Protein AF-A0A6P0STA9-F1 (afdb_monomer_lite)

Structure (mmCIF, N/CA/C/O backbone):
data_AF-A0A6P0STA9-F1
#
_entry.id   AF-A0A6P0STA9-F1
#
loop_
_atom_site.group_PDB
_atom_site.id
_atom_site.type_symbol
_atom_site.label_atom_id
_atom_site.label_alt_id
_atom_site.label_comp_id
_atom_site.label_asym_id
_atom_site.label_entity_id
_atom_site.label_seq_id
_atom_site.pdbx_PDB_ins_code
_atom_site.Cartn_x
_atom_site.Cartn_y
_atom_site.Cartn_z
_atom_site.occupancy
_atom_site.B_iso_or_equiv
_atom_site.auth_seq_id
_atom_site.auth_comp_id
_atom_site.auth_asym_id
_atom_site.auth_atom_id
_atom_site.pdbx_PDB_model_num
ATOM 1 N N . MET A 1 1 ? 28.178 -3.759 2.391 1.00 37.59 1 MET A N 1
ATOM 2 C CA . MET A 1 1 ? 27.113 -3.082 1.619 1.00 37.59 1 MET A CA 1
ATOM 3 C C . MET A 1 1 ? 26.680 -4.027 0.513 1.00 37.59 1 MET A C 1
ATOM 5 O O . MET A 1 1 ? 27.477 -4.267 -0.387 1.00 37.59 1 MET A O 1
ATOM 9 N N . ASN A 1 2 ? 25.482 -4.613 0.609 1.00 57.06 2 ASN A N 1
ATOM 10 C CA . ASN A 1 2 ? 24.930 -5.420 -0.482 1.00 57.06 2 ASN A CA 1
ATOM 11 C C . ASN A 1 2 ? 24.697 -4.492 -1.674 1.00 57.06 2 ASN A C 1
ATOM 13 O O . ASN A 1 2 ? 23.910 -3.551 -1.584 1.00 57.06 2 ASN A O 1
ATOM 17 N N . LYS A 1 3 ? 25.443 -4.704 -2.760 1.00 61.84 3 LYS A N 1
ATOM 18 C CA . LYS A 1 3 ? 25.205 -3.997 -4.016 1.00 61.84 3 LYS A CA 1
ATOM 19 C C . LYS A 1 3 ? 23.867 -4.493 -4.554 1.00 61.84 3 LYS A C 1
ATOM 21 O O . LYS A 1 3 ? 23.737 -5.678 -4.842 1.00 61.84 3 LYS A O 1
ATOM 26 N N . LEU A 1 4 ? 22.886 -3.598 -4.646 1.00 60.53 4 LEU A N 1
ATOM 27 C CA . LEU A 1 4 ? 21.634 -3.885 -5.337 1.00 60.53 4 LEU A CA 1
ATOM 28 C C . LEU A 1 4 ? 21.966 -4.212 -6.793 1.00 60.53 4 LEU A C 1
ATOM 30 O O . LEU A 1 4 ? 22.581 -3.405 -7.493 1.00 60.53 4 LEU A O 1
ATOM 34 N N . ASN A 1 5 ? 21.616 -5.421 -7.218 1.00 63.88 5 ASN A N 1
ATOM 35 C CA . ASN A 1 5 ? 21.799 -5.844 -8.592 1.00 63.88 5 ASN A CA 1
ATOM 36 C C . ASN A 1 5 ? 20.548 -5.463 -9.389 1.00 63.88 5 ASN A C 1
ATOM 38 O O . ASN A 1 5 ? 19.526 -6.137 -9.315 1.00 63.88 5 ASN A O 1
ATOM 42 N N . PHE A 1 6 ? 20.635 -4.376 -10.155 1.00 67.75 6 PHE A N 1
ATOM 43 C CA . PHE A 1 6 ? 19.518 -3.880 -10.964 1.00 67.75 6 PHE A CA 1
ATOM 44 C C . PHE A 1 6 ? 19.259 -4.696 -12.245 1.00 67.75 6 PHE A C 1
ATOM 46 O O . PHE A 1 6 ? 18.376 -4.346 -13.022 1.00 67.75 6 PHE A O 1
ATOM 53 N N . TYR A 1 7 ? 20.012 -5.776 -12.472 1.00 68.94 7 TYR A N 1
ATOM 54 C CA . TYR A 1 7 ? 19.783 -6.713 -13.575 1.00 68.94 7 TYR A CA 1
ATOM 55 C C . TYR A 1 7 ? 18.917 -7.912 -13.165 1.00 68.94 7 TYR A C 1
ATOM 57 O O . TYR A 1 7 ? 18.432 -8.637 -14.029 1.00 68.94 7 TYR A O 1
ATOM 65 N N . ASP A 1 8 ? 18.703 -8.119 -11.861 1.00 75.88 8 ASP A N 1
ATOM 66 C CA . ASP A 1 8 ? 17.820 -9.162 -11.344 1.00 75.88 8 ASP A CA 1
ATOM 67 C C . ASP A 1 8 ? 16.446 -8.563 -11.018 1.00 75.88 8 ASP A C 1
ATOM 69 O O . ASP A 1 8 ? 16.216 -7.989 -9.949 1.00 75.88 8 ASP A O 1
ATOM 73 N N . ILE A 1 9 ? 15.526 -8.693 -11.976 1.00 74.50 9 ILE A N 1
ATOM 74 C CA . ILE A 1 9 ? 14.148 -8.194 -11.879 1.00 74.50 9 ILE A CA 1
ATOM 75 C C . ILE A 1 9 ? 13.450 -8.726 -10.618 1.00 74.50 9 ILE A C 1
ATOM 77 O O . ILE A 1 9 ? 12.699 -7.982 -9.992 1.00 74.50 9 ILE A O 1
ATOM 81 N N . ASN A 1 10 ? 13.739 -9.957 -10.182 1.00 77.06 10 ASN A N 1
ATOM 82 C CA . ASN A 1 10 ? 13.099 -10.530 -8.997 1.00 77.06 10 ASN A CA 1
ATOM 83 C C . ASN A 1 10 ? 13.536 -9.816 -7.712 1.00 77.06 10 ASN A C 1
ATOM 85 O O . ASN A 1 10 ? 12.691 -9.480 -6.881 1.00 77.06 10 ASN A O 1
ATOM 89 N N . GLN A 1 11 ? 14.833 -9.521 -7.566 1.00 76.69 11 GLN A N 1
ATOM 90 C CA . GLN A 1 11 ? 15.350 -8.777 -6.408 1.00 76.69 11 GLN A CA 1
ATOM 91 C C . GLN A 1 11 ? 14.793 -7.352 -6.352 1.00 76.69 11 GLN A C 1
ATOM 93 O O . GLN A 1 11 ? 14.435 -6.854 -5.283 1.00 76.69 11 GLN A O 1
ATOM 98 N N . ILE A 1 12 ? 14.679 -6.698 -7.508 1.00 80.50 12 ILE A N 1
ATOM 99 C CA . ILE A 1 12 ? 14.134 -5.344 -7.608 1.00 80.50 12 ILE A CA 1
ATOM 100 C C . ILE A 1 12 ? 12.643 -5.330 -7.260 1.00 80.50 12 ILE A C 1
ATOM 102 O O . ILE A 1 12 ? 12.211 -4.520 -6.439 1.00 80.50 12 ILE A O 1
ATOM 106 N N . SER A 1 13 ? 11.854 -6.242 -7.832 1.00 82.44 13 SER A N 1
ATOM 107 C CA . SER A 1 13 ? 10.423 -6.354 -7.536 1.00 82.44 13 SER A CA 1
ATOM 108 C C . SER A 1 13 ? 10.166 -6.639 -6.058 1.00 82.44 13 SER A C 1
ATOM 110 O O . SER A 1 13 ? 9.261 -6.042 -5.475 1.00 82.44 13 SER A O 1
ATOM 112 N N . GLN A 1 14 ? 10.983 -7.484 -5.421 1.00 84.31 14 GLN A N 1
ATOM 113 C CA . GLN A 1 14 ? 10.895 -7.733 -3.981 1.00 84.31 14 GLN A CA 1
ATOM 114 C C . GLN A 1 14 ? 11.202 -6.479 -3.155 1.00 84.31 14 GLN A C 1
ATOM 116 O O . GLN A 1 14 ? 10.467 -6.182 -2.213 1.00 84.31 14 GLN A O 1
ATOM 121 N N . LEU A 1 15 ? 12.231 -5.711 -3.523 1.00 84.75 15 LEU A N 1
ATOM 122 C CA . LEU A 1 15 ? 12.571 -4.461 -2.843 1.00 84.75 15 LEU A CA 1
ATOM 123 C C . LEU A 1 15 ? 11.434 -3.434 -2.942 1.00 84.75 15 LEU A C 1
ATOM 125 O O . LEU A 1 15 ? 11.039 -2.847 -1.932 1.00 84.75 15 LEU A O 1
ATOM 129 N N . PHE A 1 16 ? 10.881 -3.233 -4.142 1.00 85.81 16 PHE A N 1
ATOM 130 C CA . PHE A 1 16 ? 9.745 -2.331 -4.336 1.00 85.81 16 PHE A CA 1
ATOM 131 C C . PHE A 1 16 ? 8.524 -2.798 -3.552 1.00 85.81 16 PHE A C 1
ATOM 133 O O . PHE A 1 16 ? 7.901 -1.988 -2.868 1.00 85.81 16 PHE A O 1
ATOM 140 N N . LYS A 1 17 ? 8.224 -4.101 -3.571 1.00 86.50 17 LYS A N 1
ATOM 141 C CA . LYS A 1 17 ? 7.133 -4.671 -2.780 1.00 86.50 17 LYS A CA 1
ATOM 142 C C . LYS A 1 17 ? 7.314 -4.377 -1.289 1.00 86.50 17 LYS A C 1
ATOM 144 O O . LYS A 1 17 ? 6.386 -3.893 -0.656 1.00 86.50 17 LYS A O 1
ATOM 149 N N . GLN A 1 18 ? 8.509 -4.592 -0.740 1.00 87.00 18 GLN A N 1
ATOM 150 C CA . GLN A 1 18 ? 8.801 -4.299 0.667 1.00 87.00 18 GLN A CA 1
ATOM 151 C C . GLN A 1 18 ? 8.646 -2.811 1.006 1.00 87.00 18 GLN A C 1
ATOM 153 O O . GLN A 1 18 ? 8.114 -2.470 2.063 1.00 87.00 18 GLN A O 1
ATOM 158 N N . ALA A 1 19 ? 9.102 -1.919 0.123 1.00 88.44 19 ALA A N 1
ATOM 159 C CA . ALA A 1 19 ? 8.969 -0.479 0.317 1.00 88.44 19 ALA A CA 1
ATOM 160 C C . ALA A 1 19 ? 7.497 -0.038 0.312 1.00 88.44 19 ALA A C 1
ATOM 162 O O . ALA A 1 19 ? 7.080 0.719 1.191 1.00 88.44 19 ALA A O 1
ATOM 163 N N . VAL A 1 20 ? 6.709 -0.554 -0.637 1.00 89.06 20 VAL A N 1
ATOM 164 C CA . VAL A 1 20 ? 5.271 -0.283 -0.752 1.00 89.06 20 VAL A CA 1
ATOM 165 C C . VAL A 1 20 ? 4.517 -0.844 0.454 1.00 89.06 20 VAL A C 1
ATOM 167 O O . VAL A 1 20 ? 3.777 -0.101 1.096 1.00 89.06 20 VAL A O 1
ATOM 170 N N . ASP A 1 21 ? 4.768 -2.100 0.834 1.00 90.06 21 ASP A N 1
ATOM 171 C CA . ASP A 1 21 ? 4.148 -2.738 2.003 1.00 90.06 21 ASP A CA 1
ATOM 172 C C . ASP A 1 21 ? 4.413 -1.924 3.283 1.00 90.06 21 ASP A C 1
ATOM 174 O O . ASP A 1 21 ? 3.505 -1.664 4.076 1.00 90.06 21 ASP A O 1
ATOM 178 N N . LYS A 1 22 ? 5.654 -1.450 3.471 1.00 90.31 22 LYS A N 1
ATOM 179 C CA . LYS A 1 22 ? 6.034 -0.623 4.625 1.00 90.31 22 LYS A CA 1
ATOM 180 C C . LYS A 1 22 ? 5.334 0.737 4.627 1.00 90.31 22 LYS A C 1
ATOM 182 O O . LYS A 1 22 ? 4.946 1.213 5.694 1.00 90.31 22 LYS A O 1
ATOM 187 N N . ALA A 1 23 ? 5.187 1.371 3.465 1.00 89.88 23 ALA A N 1
ATOM 188 C CA . ALA A 1 23 ? 4.472 2.637 3.346 1.00 89.88 23 ALA A CA 1
ATOM 189 C C . ALA A 1 23 ? 2.986 2.467 3.697 1.00 89.88 23 ALA A C 1
ATOM 191 O O . ALA A 1 23 ? 2.467 3.218 4.522 1.00 89.88 23 ALA A O 1
ATOM 192 N N . ILE A 1 24 ? 2.332 1.440 3.146 1.00 90.00 24 ILE A N 1
ATOM 193 C CA . ILE A 1 24 ? 0.921 1.125 3.410 1.00 90.00 24 ILE A CA 1
ATOM 194 C C . ILE A 1 24 ? 0.687 0.879 4.906 1.00 90.00 24 ILE A C 1
ATOM 196 O O . ILE A 1 24 ? -0.230 1.453 5.4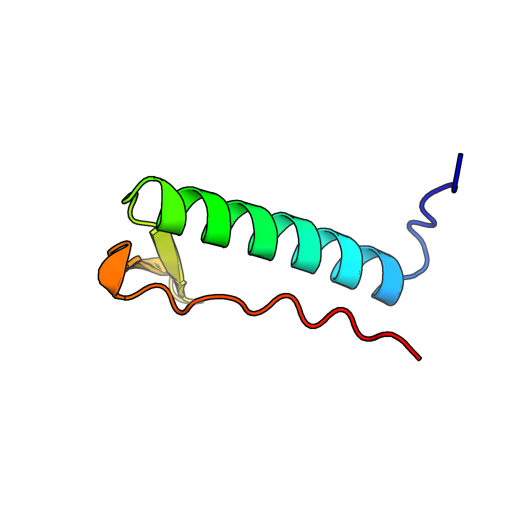94 1.00 90.00 24 ILE A O 1
ATOM 200 N N . GLU A 1 25 ? 1.539 0.077 5.546 1.00 89.75 25 GLU A N 1
ATOM 201 C CA . GLU A 1 25 ? 1.416 -0.215 6.976 1.00 89.75 25 GLU A CA 1
ATOM 202 C C . GLU A 1 25 ? 1.629 1.038 7.844 1.00 89.75 25 GLU A C 1
ATOM 204 O O . GLU A 1 25 ? 0.923 1.228 8.834 1.00 89.75 25 GLU A O 1
ATOM 209 N N . ASN A 1 26 ? 2.545 1.933 7.460 1.00 91.31 26 ASN A N 1
ATOM 210 C CA . ASN A 1 26 ? 2.753 3.203 8.158 1.00 91.31 26 ASN A CA 1
ATOM 211 C C . ASN A 1 26 ? 1.511 4.107 8.081 1.00 91.31 26 ASN A C 1
ATOM 213 O O . ASN A 1 26 ? 1.085 4.649 9.099 1.00 91.31 26 ASN A O 1
ATOM 217 N N . HIS A 1 27 ? 0.892 4.225 6.901 1.00 90.94 27 HIS A N 1
ATOM 218 C CA . HIS A 1 27 ? -0.360 4.970 6.741 1.00 90.94 27 HIS A CA 1
ATOM 219 C C . HIS A 1 27 ? -1.485 4.359 7.587 1.00 90.94 27 HIS A C 1
ATOM 221 O O . HIS A 1 27 ? -2.145 5.073 8.344 1.00 90.94 27 HIS A O 1
ATOM 227 N N . ARG A 1 28 ? -1.629 3.026 7.571 1.00 91.12 28 ARG A N 1
ATOM 228 C CA . ARG A 1 28 ? -2.603 2.307 8.407 1.00 91.12 28 ARG A CA 1
ATOM 229 C C . ARG A 1 28 ? -2.423 2.614 9.897 1.00 91.12 28 ARG A C 1
ATOM 231 O O . ARG A 1 28 ? -3.403 2.873 10.591 1.00 91.12 28 ARG A O 1
ATOM 238 N N . GLN A 1 29 ? -1.187 2.580 10.400 1.00 90.56 29 GLN A N 1
ATOM 239 C CA . GLN A 1 29 ? -0.880 2.843 11.813 1.00 90.56 29 GLN A CA 1
ATOM 240 C C . GLN A 1 29 ? -1.148 4.293 12.223 1.00 90.56 29 GLN A C 1
ATOM 242 O O . GLN A 1 29 ? -1.565 4.537 13.353 1.00 90.56 29 GLN A O 1
ATOM 247 N N . LYS A 1 30 ? -0.946 5.243 11.307 1.00 93.81 30 LYS A N 1
ATOM 248 C CA . LYS A 1 30 ? -1.237 6.665 11.524 1.00 93.81 30 LYS A CA 1
ATOM 249 C C . LYS A 1 30 ? -2.716 7.026 11.380 1.00 93.81 30 LYS A C 1
ATOM 251 O O . LYS A 1 30 ? -3.088 8.151 11.693 1.00 93.81 30 LYS A O 1
ATOM 256 N N . GLY A 1 31 ? -3.556 6.101 10.913 1.00 92.12 31 GLY A N 1
ATOM 257 C CA . GLY A 1 31 ? -4.955 6.393 10.596 1.00 92.12 31 GLY A CA 1
ATOM 258 C C . GLY A 1 31 ? -5.131 7.163 9.281 1.00 92.12 31 GLY A C 1
ATOM 259 O O . GLY A 1 31 ? -6.183 7.753 9.052 1.00 92.12 31 GLY A O 1
ATOM 260 N N . GLU A 1 32 ? -4.119 7.160 8.414 1.00 93.44 32 GLU A N 1
ATOM 261 C CA . GLU A 1 32 ? -4.127 7.853 7.128 1.00 93.44 32 GLU A CA 1
ATOM 262 C C . GLU A 1 32 ? -4.712 6.959 6.026 1.00 93.44 32 GLU A C 1
ATOM 264 O O . GLU A 1 32 ? -4.444 5.758 5.952 1.00 93.44 32 GLU A O 1
ATOM 269 N N . SER A 1 33 ? -5.523 7.558 5.154 1.00 92.75 33 SER A N 1
ATOM 270 C CA . SER A 1 33 ? -6.099 6.866 3.996 1.00 92.75 33 SER A CA 1
ATOM 271 C C . SER A 1 33 ? -5.080 6.770 2.860 1.00 92.75 33 SER A C 1
ATOM 273 O O . SER A 1 33 ? -4.233 7.650 2.713 1.00 92.75 33 SER A O 1
ATOM 275 N N . ILE A 1 34 ? -5.198 5.742 2.022 1.00 92.56 34 ILE A N 1
ATOM 276 C CA . ILE A 1 34 ? -4.399 5.588 0.797 1.00 92.56 34 ILE A CA 1
ATOM 277 C C . ILE A 1 34 ? -5.291 5.735 -0.435 1.00 92.56 34 ILE A C 1
ATOM 279 O O . ILE A 1 34 ? -6.473 5.403 -0.391 1.00 92.56 34 ILE A O 1
ATOM 283 N N . ALA A 1 35 ? -4.736 6.215 -1.543 1.00 93.06 35 ALA A N 1
ATOM 284 C CA . ALA A 1 35 ? -5.427 6.272 -2.826 1.00 93.06 35 ALA A CA 1
ATOM 285 C C . ALA A 1 35 ? -4.804 5.257 -3.788 1.00 93.06 35 ALA A C 1
ATOM 287 O O . ALA A 1 35 ? -3.581 5.193 -3.909 1.00 93.06 35 ALA A O 1
ATOM 288 N N . ILE A 1 36 ? -5.640 4.469 -4.462 1.00 90.00 36 ILE A N 1
ATOM 289 C CA . ILE A 1 36 ? -5.220 3.478 -5.454 1.00 90.00 36 ILE A CA 1
ATOM 290 C C . ILE A 1 36 ? -5.930 3.793 -6.764 1.00 90.00 36 ILE A C 1
ATOM 292 O O . ILE A 1 36 ? -7.152 3.930 -6.785 1.00 90.00 36 ILE A O 1
ATOM 296 N N . SER A 1 37 ? -5.165 3.915 -7.843 1.00 93.62 37 SER A N 1
ATOM 297 C CA . SER A 1 37 ? -5.696 4.037 -9.198 1.00 93.62 37 SER A CA 1
ATOM 298 C C . SER A 1 37 ? -5.761 2.671 -9.876 1.00 93.62 37 SER A C 1
ATOM 300 O O . SER A 1 37 ? -4.827 1.879 -9.739 1.00 93.62 37 SER A O 1
ATOM 302 N N . ASP A 1 38 ? -6.827 2.407 -10.627 1.00 91.31 38 ASP A N 1
ATOM 303 C CA . ASP A 1 38 ? -6.882 1.268 -11.546 1.00 91.31 38 ASP A CA 1
ATOM 304 C C . ASP A 1 38 ? -6.177 1.572 -12.886 1.00 91.31 38 ASP A C 1
ATOM 306 O O . ASP A 1 38 ? -5.686 2.679 -13.122 1.00 91.31 38 ASP A O 1
ATOM 310 N N . GLU A 1 39 ? -6.122 0.580 -13.779 1.00 92.50 39 GLU A N 1
ATOM 311 C CA . GLU A 1 39 ? -5.514 0.702 -15.117 1.00 92.50 39 GLU A CA 1
ATOM 312 C C . GLU A 1 39 ? -6.239 1.707 -16.029 1.00 92.50 39 GLU A C 1
ATOM 314 O O . GLU A 1 39 ? -5.680 2.165 -17.023 1.00 92.50 39 GLU A O 1
ATOM 319 N N . GLN A 1 40 ? -7.480 2.062 -15.692 1.00 92.88 40 GLN A N 1
ATOM 320 C CA . GLN A 1 40 ? -8.297 3.040 -16.409 1.00 92.88 40 GLN A CA 1
ATOM 321 C C . GLN A 1 40 ? -8.131 4.457 -15.832 1.00 92.88 40 GLN A C 1
ATOM 323 O O . GLN A 1 40 ? -8.690 5.410 -16.374 1.00 92.88 40 GLN A O 1
ATOM 328 N N . GLY A 1 41 ? -7.343 4.614 -14.762 1.00 91.94 41 GLY A N 1
ATOM 329 C CA . GLY A 1 41 ? -7.093 5.885 -14.089 1.00 91.94 41 GLY A CA 1
ATOM 330 C C . GLY A 1 41 ? -8.167 6.283 -13.076 1.00 91.94 41 GLY A C 1
ATOM 331 O O . GLY A 1 41 ? -8.103 7.391 -12.539 1.00 91.94 41 GLY A O 1
ATOM 332 N N . ASN A 1 42 ? -9.138 5.414 -12.773 1.00 94.62 42 ASN A N 1
ATOM 333 C CA . ASN A 1 42 ? -10.112 5.690 -11.723 1.00 94.62 42 ASN A CA 1
ATOM 334 C C . ASN A 1 42 ? -9.436 5.554 -10.362 1.00 94.62 42 ASN A C 1
ATOM 336 O O . ASN A 1 42 ? -8.808 4.539 -10.061 1.00 94.62 42 ASN A O 1
ATOM 340 N N . VAL A 1 43 ? -9.592 6.571 -9.519 1.00 93.56 43 VAL A N 1
ATOM 341 C CA . VAL A 1 43 ? -8.980 6.607 -8.190 1.00 93.56 43 VAL A CA 1
ATOM 342 C C . VAL A 1 43 ? -9.995 6.181 -7.137 1.00 93.56 43 VAL A C 1
ATOM 344 O O . VAL A 1 43 ? -11.065 6.776 -7.010 1.00 93.56 43 VAL A O 1
ATOM 347 N N . LYS A 1 44 ? -9.625 5.191 -6.325 1.00 93.75 44 LYS A N 1
ATOM 348 C CA . LYS A 1 44 ? -10.352 4.786 -5.123 1.00 93.75 44 LYS A CA 1
ATOM 349 C C . LYS A 1 44 ? -9.550 5.156 -3.882 1.00 93.75 44 LYS A C 1
ATOM 351 O O . LYS A 1 44 ? -8.389 4.775 -3.745 1.00 93.75 44 LYS A O 1
ATOM 356 N N . VAL A 1 45 ? -10.187 5.863 -2.954 1.00 93.69 45 VAL A N 1
ATOM 357 C CA . VAL A 1 45 ? -9.620 6.144 -1.630 1.00 93.69 45 VAL A CA 1
ATOM 358 C C . VAL A 1 45 ? -10.022 5.025 -0.674 1.00 93.69 45 VAL A C 1
ATOM 360 O O . VAL A 1 45 ? -11.195 4.667 -0.597 1.00 93.69 45 VAL A O 1
ATOM 363 N N . ILE A 1 46 ? -9.045 4.466 0.033 1.00 91.88 46 ILE A N 1
ATOM 364 C CA . ILE A 1 46 ? -9.213 3.400 1.018 1.00 91.88 46 ILE A CA 1
ATOM 365 C C . ILE A 1 46 ? -8.885 3.975 2.400 1.00 91.8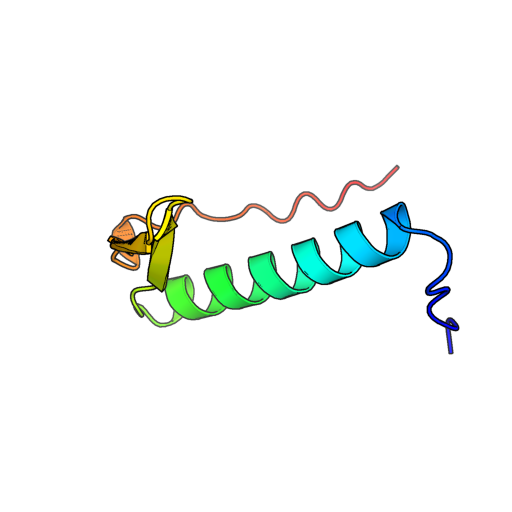8 46 ILE A C 1
ATOM 367 O O . ILE A 1 46 ? -7.747 4.409 2.619 1.00 91.88 46 ILE A O 1
ATOM 371 N N . PRO A 1 47 ? -9.846 3.996 3.339 1.00 93.56 47 PRO A N 1
ATOM 372 C CA . PRO A 1 47 ? -9.601 4.475 4.692 1.00 93.56 47 PRO A CA 1
ATOM 373 C C . PRO A 1 47 ? -8.699 3.513 5.471 1.00 93.56 47 PRO A C 1
ATOM 375 O O . PRO A 1 47 ? -8.709 2.304 5.244 1.00 93.56 47 PRO A O 1
ATOM 378 N N . ALA A 1 48 ? -7.957 4.035 6.452 1.00 91.31 48 ALA A N 1
ATOM 379 C CA . ALA A 1 48 ? -7.007 3.251 7.250 1.00 91.31 48 ALA A CA 1
ATOM 380 C C . ALA A 1 48 ? -7.623 2.019 7.937 1.00 91.31 48 ALA A C 1
ATOM 382 O O . ALA A 1 48 ? -6.945 1.012 8.126 1.00 91.31 48 ALA A O 1
ATOM 383 N N . SER A 1 49 ? -8.907 2.084 8.299 1.00 90.56 49 SER A N 1
ATOM 384 C CA . SER A 1 49 ? -9.659 0.977 8.901 1.00 90.56 49 SER A CA 1
ATOM 385 C C . SER A 1 49 ? -9.887 -0.200 7.952 1.00 90.56 49 SER A C 1
ATOM 387 O O . SER A 1 49 ? -10.073 -1.322 8.415 1.00 90.56 49 SER A O 1
ATOM 389 N N . GLU A 1 50 ? -9.886 0.051 6.643 1.00 90.50 50 GLU A N 1
ATOM 390 C CA . GLU A 1 50 ? -10.079 -0.960 5.600 1.00 90.50 50 GLU A CA 1
ATOM 391 C C . GLU A 1 50 ? -8.754 -1.511 5.063 1.00 90.50 50 GLU A C 1
ATOM 393 O O . GLU A 1 50 ? -8.750 -2.536 4.383 1.00 90.50 50 GLU A O 1
ATOM 398 N N . ILE A 1 51 ? -7.620 -0.871 5.378 1.00 87.56 51 ILE A N 1
ATOM 399 C CA . ILE A 1 51 ? -6.303 -1.387 5.005 1.00 87.56 51 ILE A CA 1
ATOM 400 C C . ILE A 1 51 ? -6.032 -2.651 5.840 1.00 87.56 51 ILE A C 1
ATOM 402 O O . ILE A 1 51 ? -5.923 -2.566 7.072 1.00 87.56 51 ILE A O 1
ATOM 406 N N . PRO A 1 52 ? -5.902 -3.835 5.211 1.00 83.31 52 PRO A N 1
ATOM 407 C CA . PRO A 1 52 ? -5.627 -5.063 5.937 1.00 83.31 52 PRO A CA 1
ATOM 408 C C . PRO A 1 52 ? -4.269 -4.961 6.631 1.00 83.31 52 PRO A C 1
ATOM 410 O O . PRO A 1 52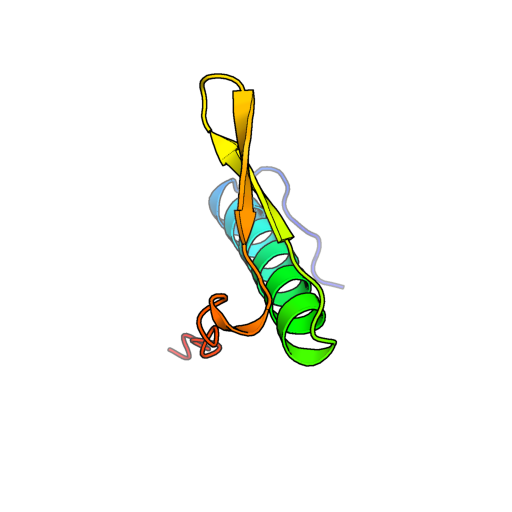 ? -3.319 -4.392 6.095 1.00 83.31 52 PRO A O 1
ATOM 413 N N . LYS A 1 53 ? -4.158 -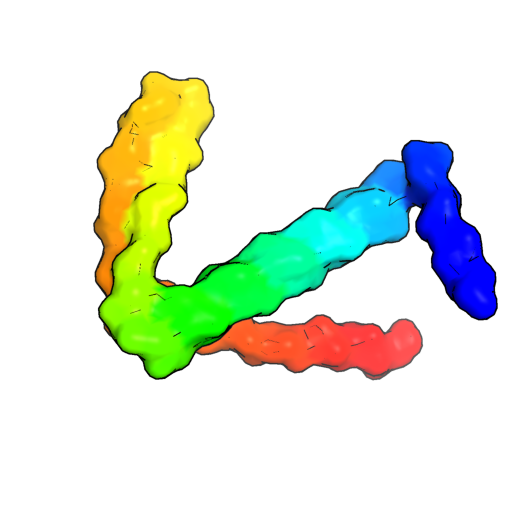5.543 7.830 1.00 81.00 53 LYS A N 1
ATOM 414 C CA . LYS A 1 53 ? -2.859 -5.687 8.493 1.00 81.00 53 LYS A CA 1
ATOM 415 C C . LYS A 1 53 ? -1.976 -6.561 7.615 1.00 81.00 53 LYS A C 1
ATOM 417 O O . LYS A 1 53 ? -2.209 -7.767 7.514 1.00 81.00 53 LYS A O 1
ATOM 422 N N . LEU A 1 54 ? -0.962 -5.957 7.007 1.00 75.25 54 LEU A N 1
ATOM 423 C CA . LEU A 1 54 ? 0.075 -6.699 6.313 1.00 75.25 54 LEU A CA 1
ATOM 424 C C . LEU A 1 54 ? 0.886 -7.415 7.398 1.00 75.25 54 LEU A C 1
ATOM 426 O O . LEU A 1 54 ? 1.779 -6.836 8.014 1.00 75.25 54 LEU A O 1
ATOM 430 N N . GLN A 1 55 ? 0.533 -8.671 7.699 1.00 58.38 55 GLN A N 1
ATOM 431 C CA . GLN A 1 55 ? 1.443 -9.543 8.434 1.00 58.38 55 GLN A CA 1
ATOM 432 C C . GLN A 1 55 ? 2.721 -9.584 7.608 1.00 58.38 55 GLN A C 1
ATOM 434 O O . GLN A 1 55 ? 2.690 -10.004 6.451 1.00 58.38 55 GLN A O 1
ATOM 439 N N . GLN A 1 56 ? 3.827 -9.105 8.179 1.00 55.25 56 GLN A N 1
ATOM 440 C CA . GLN A 1 56 ? 5.139 -9.333 7.601 1.00 55.25 56 GLN A CA 1
ATOM 441 C C . GLN A 1 56 ? 5.307 -10.849 7.511 1.00 55.25 56 GLN A C 1
ATOM 443 O O . GLN A 1 56 ? 5.678 -11.494 8.489 1.00 55.25 56 GLN A O 1
ATOM 448 N N . LYS A 1 57 ? 5.010 -11.435 6.348 1.00 50.44 57 LYS A N 1
ATOM 449 C CA . LYS A 1 57 ? 5.596 -12.712 5.978 1.00 50.44 57 LYS A CA 1
ATOM 450 C C . LYS A 1 57 ? 7.080 -12.423 5.816 1.00 50.44 57 LYS A C 1
ATOM 452 O O . LYS A 1 57 ? 7.556 -12.047 4.750 1.00 50.44 57 LYS A O 1
ATOM 457 N N . GLN A 1 58 ? 7.791 -12.498 6.935 1.00 44.41 58 GLN A N 1
ATOM 458 C CA . GLN A 1 58 ? 9.169 -12.931 6.912 1.00 44.41 58 GLN A CA 1
ATOM 459 C C . GLN A 1 58 ? 9.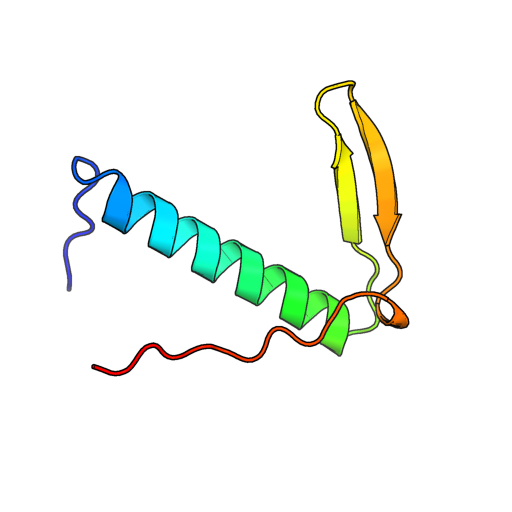089 -14.378 6.430 1.00 44.41 58 GLN A C 1
ATOM 461 O O . GLN A 1 58 ? 8.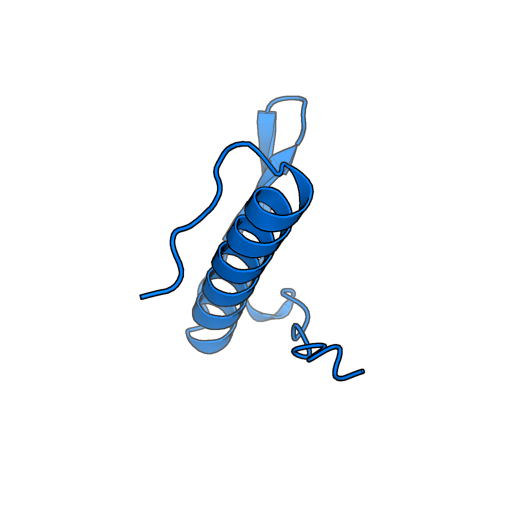860 -15.285 7.224 1.00 44.41 58 GLN A O 1
ATOM 466 N N . ASP A 1 59 ? 9.158 -14.581 5.115 1.00 37.31 59 ASP A N 1
ATOM 467 C CA . ASP A 1 59 ? 9.557 -15.875 4.578 1.00 37.31 59 ASP A CA 1
ATOM 468 C C . ASP A 1 59 ? 11.002 -16.085 5.049 1.00 37.31 59 ASP A C 1
ATOM 470 O O . ASP A 1 59 ? 11.963 -15.589 4.466 1.00 37.31 59 ASP A O 1
ATOM 474 N N . ILE A 1 60 ? 11.114 -16.710 6.219 1.00 42.97 60 ILE A N 1
ATOM 475 C CA . ILE A 1 60 ? 12.314 -17.368 6.705 1.00 42.97 60 ILE A CA 1
ATOM 476 C C . ILE A 1 60 ? 12.153 -18.821 6.263 1.00 42.97 60 ILE A C 1
ATOM 478 O O . ILE A 1 60 ? 11.431 -19.541 6.944 1.00 42.97 60 ILE A O 1
ATOM 482 N N . VAL A 1 61 ? 12.765 -19.215 5.141 1.00 36.16 61 VAL A N 1
ATOM 483 C CA . VAL A 1 61 ? 13.556 -20.456 4.969 1.00 36.16 61 VAL A CA 1
ATOM 484 C C . VAL A 1 61 ? 14.482 -20.266 3.771 1.00 36.16 61 VAL A C 1
ATOM 486 O O . VAL A 1 61 ? 13.965 -19.938 2.681 1.00 36.16 61 VAL A O 1
#

Sequence (61 aa):
MNKLNFYDINQISQLFKQAVDKAIENHRQKGESIAISDEQGNVKVIPASEIPKLQQKQDIV

Secondary structure (DSSP, 8-state):
-----TT-HHHHHHHHHHHHHHHHHHHHHHT--EEEE-TT--EEEE-TTTS----------

Foldseek 3Di:
DPDPDPVPPVSVVVVVVVVVLVVLQVCLVVQHWDWDADPVRDIDIGTSVRRDPPPPPPPDD

pLDDT: mean 80.33, std 16.55, range [36.16, 94.62]

Radius of gyration: 14.55 Å; chains: 1; bounding box: 38×28×28 Å